Protein AF-A0A4R2TL92-F1 (afdb_monomer_lite)

Radius of gyration: 20.06 Å; chains: 1; bounding box: 44×32×49 Å

Sequence (141 aa):
MLDGNWIAPKVELVREFATNALDAFAWMEEVDLQATYGTNAKYGGNVGTGTVLGAMWPRTHSFMTGAERISQLAKVAIENGVTIYTETRGTELIVSQSARVVGAKAVQADGTQITINATKGVVLATGGYSANVAMVKSFDK

Structure (mmCIF, N/CA/C/O backbone):
data_AF-A0A4R2TL92-F1
#
_entry.id   AF-A0A4R2TL92-F1
#
loop_
_atom_site.group_PDB
_atom_site.id
_atom_site.type_symbol
_atom_site.label_atom_id
_atom_site.label_alt_id
_atom_site.label_comp_id
_atom_site.label_asym_id
_atom_site.label_entity_id
_atom_site.label_seq_id
_atom_site.pdbx_PDB_ins_code
_atom_site.Cartn_x
_atom_site.Cartn_y
_atom_site.Cartn_z
_atom_site.occupancy
_atom_site.B_iso_or_equiv
_atom_site.auth_seq_id
_atom_site.auth_comp_id
_atom_site.auth_asym_id
_atom_site.auth_atom_id
_atom_site.pdbx_PDB_model_num
ATOM 1 N N . MET A 1 1 ? -20.515 -18.291 -20.700 1.00 45.81 1 MET A N 1
ATOM 2 C CA . MET A 1 1 ? -20.660 -17.264 -21.754 1.00 45.81 1 MET A CA 1
ATOM 3 C C . MET A 1 1 ? -20.775 -15.954 -21.009 1.00 45.81 1 MET A C 1
ATOM 5 O O . MET A 1 1 ? -21.641 -15.894 -20.148 1.00 45.81 1 MET A O 1
ATOM 9 N N . LEU A 1 2 ? -19.912 -14.971 -21.283 1.00 56.78 2 LEU A N 1
ATOM 10 C CA . LEU A 1 2 ? -20.059 -13.630 -20.707 1.00 56.78 2 LEU A CA 1
ATOM 11 C C . LEU A 1 2 ? -21.479 -13.143 -21.021 1.00 56.78 2 LEU A C 1
ATOM 13 O O . LEU A 1 2 ? -21.914 -13.245 -22.168 1.00 56.78 2 LEU A O 1
ATOM 17 N N . ASP A 1 3 ? -22.202 -12.645 -20.025 1.00 67.75 3 ASP A N 1
ATOM 18 C CA . ASP A 1 3 ? -23.604 -12.203 -20.115 1.00 67.75 3 ASP A CA 1
ATOM 19 C C . ASP A 1 3 ? -23.814 -10.946 -20.992 1.00 67.75 3 ASP A C 1
ATOM 21 O O . ASP A 1 3 ? -24.860 -10.303 -20.939 1.00 67.75 3 ASP A O 1
ATOM 25 N N . GLY A 1 4 ? -22.822 -10.597 -21.816 1.00 72.62 4 GLY A N 1
ATOM 26 C CA . GLY A 1 4 ? -22.811 -9.418 -22.672 1.00 72.62 4 GLY A CA 1
ATOM 27 C C . GLY A 1 4 ? -22.446 -8.124 -21.944 1.00 72.62 4 GLY A C 1
ATOM 28 O O . GLY A 1 4 ? -22.364 -7.086 -22.599 1.00 72.62 4 GLY A O 1
ATOM 29 N N . ASN A 1 5 ? -22.192 -8.151 -20.629 1.00 77.88 5 ASN A N 1
ATOM 30 C CA . ASN A 1 5 ? -21.810 -6.947 -19.900 1.00 77.88 5 ASN A CA 1
ATOM 31 C C . ASN A 1 5 ? -20.371 -6.534 -20.220 1.00 77.88 5 ASN A C 1
ATOM 33 O O . ASN A 1 5 ? -19.403 -7.249 -19.955 1.00 77.88 5 ASN A O 1
ATOM 37 N N . TRP A 1 6 ? -20.233 -5.334 -20.779 1.00 79.06 6 TRP A N 1
ATOM 38 C CA . TRP A 1 6 ? -18.941 -4.717 -21.041 1.00 79.06 6 TRP A CA 1
ATOM 39 C C . TRP A 1 6 ? -18.325 -4.208 -19.736 1.00 79.06 6 TRP A C 1
ATOM 41 O O . TRP A 1 6 ? -18.853 -3.294 -19.100 1.00 79.06 6 TRP A O 1
ATOM 51 N N . ILE A 1 7 ? -17.187 -4.781 -19.347 1.00 81.12 7 ILE A N 1
ATOM 52 C CA . ILE A 1 7 ? -16.390 -4.301 -18.219 1.00 81.12 7 ILE A CA 1
ATOM 53 C C . ILE A 1 7 ? -15.255 -3.451 -18.787 1.00 81.12 7 ILE A C 1
ATOM 55 O O . ILE A 1 7 ? -14.342 -3.962 -19.431 1.00 81.12 7 ILE A O 1
ATOM 59 N N . ALA A 1 8 ? -15.315 -2.147 -18.532 1.00 88.88 8 ALA A N 1
ATOM 60 C CA . ALA A 1 8 ? -14.253 -1.206 -18.863 1.00 88.88 8 ALA A CA 1
ATOM 61 C C . ALA A 1 8 ? -13.697 -0.568 -17.592 1.00 88.88 8 ALA A C 1
ATOM 63 O O . ALA A 1 8 ? -14.447 -0.343 -16.635 1.00 88.88 8 ALA A O 1
ATOM 64 N N . PRO A 1 9 ? -12.405 -0.217 -17.575 1.00 91.31 9 PRO A N 1
ATOM 65 C CA . PRO A 1 9 ? -11.884 0.601 -16.504 1.00 91.31 9 PRO A CA 1
ATOM 66 C C . PRO A 1 9 ? -12.495 2.007 -16.570 1.00 91.31 9 PRO A C 1
ATOM 68 O O . PRO A 1 9 ? -12.782 2.544 -17.642 1.00 91.31 9 PRO A O 1
ATOM 71 N N . LYS A 1 10 ? -12.661 2.624 -15.402 1.00 95.38 10 LYS A N 1
ATOM 72 C CA . LYS A 1 10 ? -13.066 4.025 -15.291 1.00 95.38 10 LYS A CA 1
ATOM 73 C C . LYS A 1 10 ? -11.938 4.930 -15.796 1.00 95.38 10 LYS A C 1
ATOM 75 O O . LYS A 1 10 ? -10.821 4.863 -15.278 1.00 95.38 10 LYS A O 1
ATOM 80 N N . VAL A 1 11 ? -12.211 5.743 -16.817 1.00 96.00 11 VAL A N 1
ATOM 81 C CA . VAL A 1 11 ? -11.186 6.514 -17.550 1.00 96.00 11 VAL A CA 1
ATOM 82 C C . VAL A 1 11 ? -10.436 7.480 -16.640 1.00 96.00 11 VAL A C 1
ATOM 84 O O . VAL A 1 11 ? -9.227 7.638 -16.783 1.00 96.00 11 VAL A O 1
ATOM 87 N N . GLU A 1 12 ? -11.128 8.100 -15.691 1.00 97.44 12 GLU A N 1
ATOM 88 C CA . GLU A 1 12 ? -10.541 9.011 -14.717 1.00 97.44 12 GLU A CA 1
ATOM 89 C C . GLU A 1 12 ? -9.485 8.321 -13.845 1.00 97.44 12 GLU A C 1
ATOM 91 O O . GLU A 1 12 ? -8.408 8.874 -13.648 1.00 97.44 12 GLU A O 1
ATOM 96 N N . LEU A 1 13 ? -9.729 7.076 -13.423 1.00 97.12 13 LEU A N 1
ATOM 97 C CA . LEU A 1 13 ? -8.777 6.313 -12.611 1.00 97.12 13 LEU A CA 1
ATOM 98 C C . LEU A 1 13 ? -7.575 5.849 -13.437 1.00 97.12 13 LEU A C 1
ATOM 100 O O . LEU A 1 13 ? -6.443 5.887 -12.963 1.00 97.12 13 LEU A O 1
ATOM 104 N N . VAL A 1 14 ? -7.804 5.432 -14.686 1.00 96.06 14 VAL A N 1
ATOM 105 C CA . VAL A 1 14 ? -6.715 5.046 -15.600 1.00 96.06 14 VAL A CA 1
ATOM 106 C C . VAL A 1 14 ? -5.829 6.241 -15.919 1.00 96.06 14 VAL A C 1
ATOM 108 O O . VAL A 1 14 ? -4.610 6.100 -15.974 1.00 96.06 14 VAL A O 1
ATOM 111 N N . ARG A 1 15 ? -6.431 7.417 -16.120 1.00 97.50 15 ARG A N 1
ATOM 112 C CA . ARG A 1 15 ? -5.688 8.651 -16.361 1.00 97.50 15 ARG A CA 1
ATOM 113 C C . ARG A 1 15 ? -4.863 9.033 -15.141 1.00 97.50 15 ARG A C 1
ATOM 115 O O . ARG A 1 15 ? -3.688 9.316 -15.313 1.00 97.50 15 ARG A O 1
ATOM 122 N N . GLU A 1 16 ? -5.437 8.978 -13.943 1.00 97.69 16 GLU A N 1
ATOM 123 C CA . GLU A 1 16 ? -4.702 9.246 -12.704 1.00 97.69 16 GLU A CA 1
ATOM 124 C C . GLU A 1 16 ? -3.501 8.303 -12.554 1.00 97.69 16 GLU A C 1
ATOM 126 O O . GLU A 1 16 ? -2.378 8.750 -12.334 1.00 97.69 16 GLU A O 1
ATOM 131 N N . PHE A 1 17 ? -3.710 7.001 -12.768 1.00 96.25 17 PHE A N 1
ATOM 132 C CA . PHE A 1 17 ? -2.639 6.008 -12.723 1.00 96.25 17 PHE A CA 1
ATOM 133 C C . PHE A 1 17 ? -1.537 6.287 -13.755 1.00 96.25 17 PHE A C 1
ATOM 135 O O . PHE A 1 17 ? -0.355 6.220 -13.429 1.00 96.25 17 PHE A O 1
ATOM 142 N N . ALA A 1 18 ? -1.910 6.598 -14.999 1.00 95.50 18 ALA A N 1
ATOM 143 C CA . ALA A 1 18 ? -0.950 6.835 -16.072 1.00 95.50 18 ALA A CA 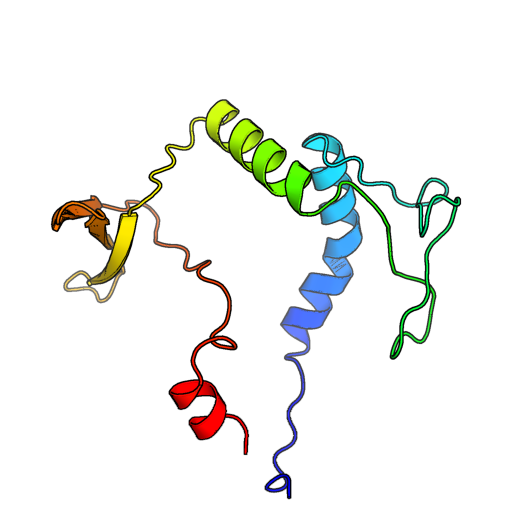1
ATOM 144 C C . ALA A 1 18 ? -0.162 8.138 -15.875 1.00 95.50 18 ALA A C 1
ATOM 146 O O . ALA A 1 18 ? 1.048 8.151 -16.088 1.00 95.50 18 ALA A O 1
ATOM 147 N N . THR A 1 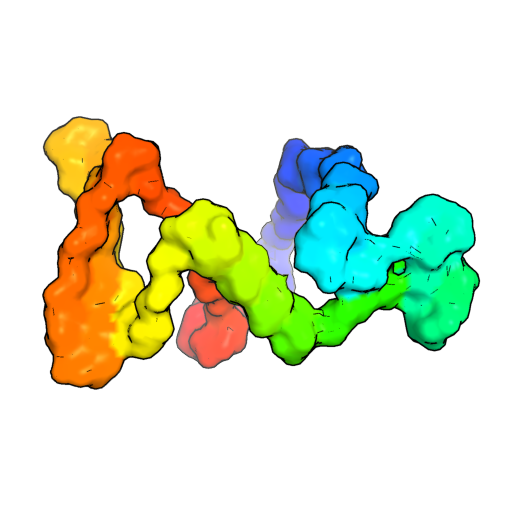19 ? -0.833 9.214 -15.459 1.00 97.44 19 THR A N 1
ATOM 148 C CA . THR A 1 19 ? -0.216 10.530 -15.250 1.00 97.44 19 THR A CA 1
ATOM 149 C C . THR A 1 19 ? 0.769 10.507 -14.084 1.00 97.44 19 THR A C 1
ATOM 151 O O . THR A 1 19 ? 1.872 11.023 -14.222 1.00 97.44 19 THR A O 1
ATOM 154 N N . ASN A 1 20 ? 0.418 9.856 -12.970 1.00 97.62 20 ASN A N 1
ATOM 155 C CA . ASN A 1 20 ? 1.262 9.819 -11.770 1.00 97.62 20 ASN A CA 1
ATOM 156 C C . ASN A 1 20 ? 2.283 8.670 -11.770 1.00 97.62 20 ASN A C 1
ATOM 158 O O . ASN A 1 20 ? 2.990 8.473 -10.783 1.00 97.62 20 ASN A O 1
ATOM 162 N N . ALA A 1 21 ? 2.372 7.880 -12.847 1.00 95.81 21 ALA A N 1
ATOM 163 C CA . ALA A 1 21 ? 3.278 6.737 -12.890 1.00 95.81 21 ALA A CA 1
ATOM 164 C C . ALA A 1 21 ? 4.737 7.159 -12.659 1.00 95.81 21 ALA A C 1
ATOM 166 O O . ALA A 1 21 ? 5.432 6.516 -11.879 1.00 95.81 21 ALA A O 1
ATOM 167 N N . LEU A 1 22 ? 5.196 8.243 -13.297 1.00 95.88 22 LEU A N 1
ATOM 168 C CA . LEU A 1 22 ? 6.569 8.732 -13.130 1.00 95.88 22 LEU A CA 1
ATOM 169 C C . LEU A 1 22 ? 6.829 9.235 -11.705 1.00 95.88 22 LEU A C 1
ATOM 171 O O . LEU A 1 22 ? 7.848 8.876 -11.119 1.00 95.88 22 LEU A O 1
ATOM 175 N N . ASP A 1 23 ? 5.896 9.996 -11.135 1.00 97.75 23 ASP A N 1
ATOM 176 C CA . ASP A 1 23 ? 6.013 10.508 -9.765 1.00 97.75 23 ASP A CA 1
ATOM 177 C C . ASP A 1 23 ? 6.074 9.364 -8.746 1.00 97.75 23 ASP A C 1
ATOM 179 O O . ASP A 1 23 ? 6.850 9.414 -7.793 1.00 97.75 23 ASP A O 1
ATOM 183 N N . ALA A 1 24 ? 5.337 8.274 -8.988 1.00 96.69 24 ALA A N 1
ATOM 184 C CA . ALA A 1 24 ? 5.451 7.066 -8.183 1.00 96.69 24 ALA A CA 1
ATOM 185 C C . ALA A 1 24 ? 6.858 6.450 -8.268 1.00 96.69 24 ALA A C 1
ATOM 187 O O . ALA A 1 24 ? 7.396 6.053 -7.240 1.00 96.69 24 ALA A O 1
ATOM 188 N N . PHE A 1 25 ? 7.487 6.401 -9.449 1.00 96.19 25 PHE A N 1
ATOM 189 C CA . PHE A 1 25 ? 8.873 5.926 -9.579 1.00 96.19 25 PHE A CA 1
ATOM 190 C C . PHE A 1 25 ? 9.874 6.828 -8.847 1.00 96.19 25 PHE A C 1
ATOM 192 O O . PHE A 1 25 ? 10.782 6.299 -8.209 1.00 96.19 25 PHE A O 1
ATOM 199 N N . ALA A 1 26 ? 9.691 8.149 -8.897 1.00 96.88 26 ALA A N 1
ATOM 200 C CA . ALA A 1 26 ? 10.531 9.097 -8.165 1.00 96.88 26 ALA A CA 1
ATOM 201 C C . ALA A 1 26 ? 10.403 8.907 -6.643 1.00 96.88 26 ALA A C 1
ATOM 203 O O . ALA A 1 26 ? 11.406 8.793 -5.944 1.00 96.88 26 ALA A O 1
ATOM 204 N N . TRP A 1 27 ? 9.178 8.763 -6.129 1.00 97.88 27 TRP A N 1
ATOM 205 C CA . TRP A 1 27 ? 8.953 8.457 -4.713 1.00 97.88 27 TRP A CA 1
ATOM 206 C C . TRP A 1 27 ? 9.531 7.092 -4.315 1.00 97.88 27 TRP A C 1
ATOM 208 O O . TRP A 1 27 ? 10.120 6.938 -3.250 1.00 97.88 27 TRP A O 1
ATOM 218 N N . MET A 1 28 ? 9.399 6.082 -5.176 1.00 97.19 28 MET A N 1
ATOM 219 C CA . MET A 1 28 ? 9.979 4.763 -4.924 1.00 97.19 28 MET A CA 1
ATOM 220 C C . MET A 1 28 ? 11.514 4.799 -4.872 1.00 97.19 28 MET A C 1
ATOM 222 O O . MET A 1 28 ? 12.104 3.994 -4.155 1.00 97.19 28 MET A O 1
ATOM 226 N N . GLU A 1 29 ? 12.165 5.689 -5.621 1.00 96.25 29 GLU A N 1
ATOM 227 C CA . GLU A 1 29 ? 13.603 5.941 -5.483 1.00 96.25 29 GLU A CA 1
ATOM 228 C C . GLU A 1 29 ? 13.914 6.623 -4.143 1.00 96.25 29 GLU A C 1
ATOM 230 O O . GLU A 1 29 ? 14.805 6.165 -3.432 1.00 96.25 29 GLU A O 1
ATOM 235 N N . GLU A 1 30 ? 13.136 7.639 -3.753 1.00 97.31 30 GLU A N 1
ATOM 236 C CA . GLU A 1 30 ? 13.278 8.346 -2.468 1.00 97.31 30 GLU A CA 1
ATOM 237 C C . GLU A 1 30 ? 13.206 7.396 -1.261 1.00 97.31 30 GLU A C 1
ATOM 239 O O . GLU A 1 30 ? 13.988 7.524 -0.319 1.00 97.31 30 GLU A O 1
ATOM 244 N N . VAL A 1 31 ? 12.311 6.402 -1.301 1.00 97.50 31 VAL A N 1
ATOM 245 C CA . VAL A 1 31 ? 12.164 5.387 -0.241 1.00 97.50 31 VAL A CA 1
ATOM 246 C C . VAL A 1 31 ? 13.064 4.152 -0.423 1.00 97.50 31 VAL A C 1
ATOM 248 O O . VAL A 1 31 ? 12.860 3.127 0.235 1.00 97.50 31 VAL A O 1
ATOM 251 N N . ASP A 1 32 ? 14.066 4.241 -1.302 1.00 96.75 32 ASP A N 1
ATOM 252 C CA . ASP A 1 32 ? 15.092 3.222 -1.564 1.00 96.75 32 ASP A CA 1
ATOM 253 C C . ASP A 1 32 ? 14.532 1.855 -2.008 1.00 96.75 32 ASP A C 1
ATOM 255 O O . ASP A 1 32 ? 14.986 0.784 -1.607 1.00 96.75 32 ASP A O 1
ATOM 259 N N . LEU A 1 33 ? 13.524 1.863 -2.887 1.00 97.06 33 LEU A N 1
ATOM 260 C CA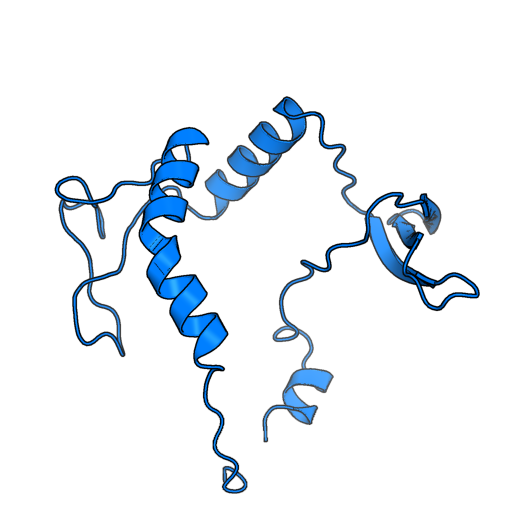 . LEU A 1 33 ? 13.012 0.647 -3.541 1.00 97.06 33 LEU A CA 1
ATOM 261 C C . LEU A 1 33 ? 13.774 0.281 -4.819 1.00 97.06 33 LEU A C 1
ATOM 263 O O . LEU A 1 33 ? 13.315 -0.567 -5.594 1.00 97.06 33 LEU A O 1
ATOM 267 N N . GLN A 1 34 ? 14.925 0.917 -5.057 1.00 94.75 34 GLN A N 1
ATOM 268 C CA . GLN A 1 34 ? 15.764 0.708 -6.244 1.00 94.75 34 GLN A CA 1
ATOM 269 C C . GLN A 1 34 ? 14.981 0.882 -7.556 1.00 94.75 34 GLN A C 1
ATOM 271 O O . GLN A 1 34 ? 15.236 0.213 -8.564 1.00 94.75 34 GLN A O 1
ATOM 276 N N . ALA A 1 35 ? 13.976 1.755 -7.522 1.00 95.06 35 ALA A N 1
ATOM 277 C CA . ALA A 1 35 ? 13.229 2.162 -8.691 1.00 95.06 35 ALA A CA 1
ATOM 278 C C . ALA A 1 35 ? 14.146 2.953 -9.624 1.00 95.06 35 ALA A C 1
ATOM 280 O O . ALA A 1 35 ? 14.932 3.786 -9.191 1.00 95.06 35 ALA A O 1
ATOM 281 N N . THR A 1 36 ? 14.056 2.669 -10.918 1.00 94.75 36 THR A N 1
ATOM 282 C CA . THR A 1 36 ? 14.799 3.391 -11.951 1.00 94.75 36 THR A CA 1
ATOM 283 C C . THR A 1 36 ? 13.840 3.776 -13.061 1.00 94.75 36 THR A C 1
ATOM 285 O O . THR A 1 36 ? 12.900 3.037 -13.354 1.00 94.75 36 THR A O 1
ATOM 288 N N . TYR A 1 37 ? 14.069 4.931 -13.676 1.00 94.94 37 TYR A N 1
ATOM 289 C CA . TYR A 1 37 ? 13.202 5.505 -14.700 1.00 94.94 37 TYR A CA 1
ATOM 290 C C . TYR A 1 37 ? 14.025 6.290 -15.733 1.00 94.94 37 TYR A C 1
ATOM 292 O O . TYR A 1 37 ? 15.247 6.428 -15.616 1.00 94.94 37 TYR A O 1
ATOM 300 N N . GLY A 1 38 ? 13.368 6.771 -16.792 1.00 92.44 38 GLY A N 1
ATOM 301 C CA . GLY A 1 38 ? 14.034 7.482 -17.886 1.00 92.44 38 GLY A CA 1
ATOM 302 C C . GLY A 1 38 ? 15.085 6.611 -18.583 1.00 92.44 38 GLY A C 1
ATOM 303 O O . GLY A 1 38 ? 14.849 5.435 -18.852 1.00 92.44 38 GLY A O 1
ATOM 304 N N . THR A 1 39 ? 16.265 7.171 -18.854 1.00 93.38 39 THR A N 1
ATOM 305 C CA . THR A 1 39 ? 17.375 6.450 -19.508 1.00 93.38 39 THR A CA 1
ATOM 306 C C . THR A 1 39 ? 18.004 5.368 -18.631 1.00 93.38 39 THR A C 1
ATOM 308 O O . THR A 1 39 ? 18.718 4.516 -19.149 1.00 93.38 39 THR A O 1
ATOM 311 N N . ASN A 1 40 ? 17.747 5.395 -17.319 1.00 93.69 40 ASN A N 1
ATOM 312 C CA . ASN A 1 40 ? 18.302 4.449 -16.351 1.00 93.69 40 ASN A CA 1
ATOM 313 C C . ASN A 1 40 ? 17.335 3.316 -16.004 1.00 93.69 40 ASN A C 1
ATOM 315 O O . ASN A 1 40 ? 17.713 2.440 -15.226 1.00 93.69 40 ASN A O 1
ATOM 319 N N . ALA A 1 41 ? 16.111 3.341 -16.550 1.00 95.69 41 ALA A N 1
ATOM 320 C CA . ALA A 1 41 ? 15.119 2.291 -16.362 1.00 95.69 41 ALA A CA 1
ATOM 321 C C . ALA A 1 41 ? 15.743 0.914 -16.606 1.00 95.69 41 ALA A C 1
ATOM 323 O O . ALA A 1 41 ? 16.593 0.763 -17.485 1.00 95.69 41 ALA A O 1
ATOM 324 N N . LYS A 1 42 ? 15.321 -0.087 -15.835 1.00 95.00 42 LYS A N 1
ATOM 325 C CA . LYS A 1 42 ? 15.788 -1.464 -16.001 1.00 95.00 42 LYS A CA 1
ATOM 326 C C . LYS A 1 42 ? 14.631 -2.411 -16.251 1.00 95.00 42 LYS A C 1
ATOM 328 O O . LYS A 1 42 ? 13.567 -2.253 -15.663 1.00 95.00 42 LYS A O 1
ATOM 333 N N . TYR A 1 43 ? 14.865 -3.450 -17.044 1.00 94.94 43 TYR A N 1
ATOM 334 C CA . TYR A 1 43 ? 13.970 -4.595 -17.183 1.00 94.94 43 TYR A CA 1
ATOM 335 C C . TYR A 1 43 ? 14.782 -5.877 -17.372 1.00 94.94 43 TYR A C 1
ATOM 337 O O . TYR A 1 43 ? 15.651 -5.953 -18.241 1.00 94.94 43 TYR A O 1
ATOM 345 N N . GLY A 1 44 ? 14.534 -6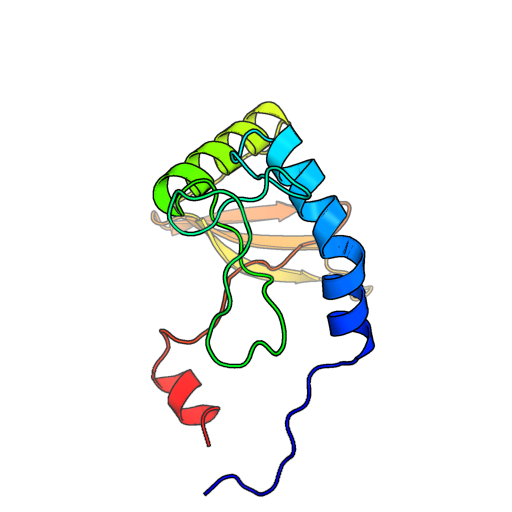.886 -16.531 1.00 89.62 44 GLY A N 1
ATOM 346 C CA . GLY A 1 44 ? 15.247 -8.167 -16.606 1.00 89.62 44 GLY A CA 1
ATOM 347 C C . GLY A 1 44 ? 16.770 -8.037 -16.466 1.00 89.62 44 GLY A C 1
ATOM 348 O O . GLY A 1 44 ? 17.506 -8.763 -17.124 1.00 89.62 44 GLY A O 1
ATOM 349 N N . GLY A 1 45 ? 17.245 -7.075 -15.665 1.00 86.38 45 GLY A N 1
ATOM 350 C CA . GLY A 1 45 ? 18.673 -6.815 -15.436 1.00 86.38 45 GLY A CA 1
ATOM 351 C C . GLY A 1 45 ? 19.364 -5.925 -16.478 1.00 86.38 45 GLY A C 1
ATOM 352 O O . GLY A 1 45 ? 20.502 -5.525 -16.254 1.00 86.38 45 GLY A O 1
ATOM 353 N N . ASN A 1 46 ? 18.686 -5.560 -17.569 1.00 91.44 46 ASN A N 1
ATOM 354 C CA . ASN A 1 46 ? 19.237 -4.716 -18.634 1.00 91.44 46 ASN A CA 1
ATOM 355 C C . ASN A 1 46 ? 18.668 -3.296 -18.579 1.00 91.44 46 ASN A C 1
ATOM 357 O O . ASN A 1 46 ? 17.556 -3.102 -18.090 1.00 91.44 46 ASN A O 1
ATOM 361 N N . VAL A 1 47 ? 19.414 -2.319 -19.106 1.00 94.25 47 VAL A N 1
ATOM 362 C CA . VAL A 1 47 ? 18.924 -0.943 -19.288 1.00 94.25 47 VAL A CA 1
ATOM 363 C C . VAL A 1 47 ? 17.814 -0.926 -2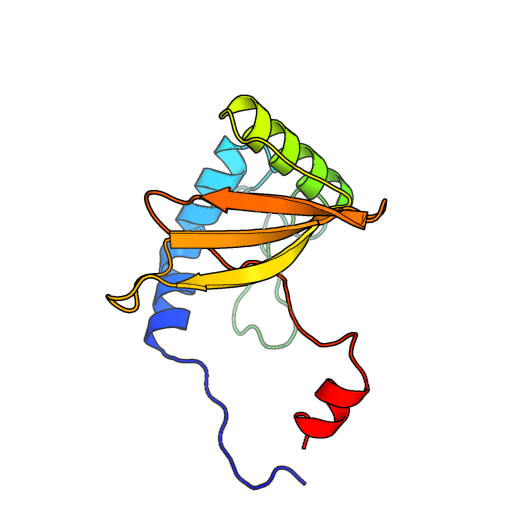0.344 1.00 94.25 47 VAL A C 1
ATOM 365 O O . VAL A 1 47 ? 17.945 -1.537 -21.403 1.00 94.25 47 VAL A O 1
ATOM 368 N N . GLY A 1 48 ? 16.731 -0.215 -20.048 1.00 94.31 48 GLY A N 1
ATOM 369 C CA . GLY A 1 48 ? 15.519 -0.113 -20.850 1.00 94.31 48 GLY A CA 1
ATOM 370 C C . GLY A 1 48 ? 14.271 -0.597 -20.109 1.00 94.31 48 GLY A C 1
ATOM 371 O O . GLY A 1 48 ? 14.311 -1.009 -18.950 1.00 94.31 48 GLY A O 1
ATOM 372 N N . THR A 1 49 ? 13.138 -0.551 -20.805 1.00 95.56 49 THR A N 1
ATOM 373 C CA . THR A 1 49 ? 11.847 -1.059 -20.327 1.00 95.56 49 THR A CA 1
ATOM 374 C C . THR A 1 49 ? 11.426 -2.301 -21.109 1.00 95.56 49 THR A C 1
ATOM 376 O O . THR A 1 49 ? 11.807 -2.510 -22.260 1.00 95.56 49 THR A O 1
ATOM 379 N N . GLY A 1 50 ? 10.623 -3.148 -20.472 1.00 93.94 50 GLY A N 1
ATOM 380 C CA . GLY A 1 50 ? 10.056 -4.349 -21.074 1.00 93.94 50 GLY A CA 1
ATOM 381 C C . GLY A 1 50 ? 8.684 -4.121 -21.698 1.00 93.94 50 GLY A C 1
ATOM 382 O O . GLY A 1 50 ? 7.950 -3.202 -21.319 1.00 93.94 50 GLY A O 1
ATOM 383 N N . THR A 1 51 ? 8.307 -5.019 -22.608 1.00 94.25 51 THR A N 1
ATOM 384 C CA . THR A 1 51 ? 6.931 -5.164 -23.106 1.00 94.25 51 THR A CA 1
ATOM 385 C C . THR A 1 51 ? 6.374 -6.493 -22.609 1.00 94.25 51 THR A C 1
ATOM 387 O O . THR A 1 51 ? 6.997 -7.533 -22.797 1.00 94.25 51 THR A O 1
ATOM 390 N N . VAL A 1 52 ? 5.202 -6.462 -21.977 1.00 90.44 52 VAL A N 1
ATOM 391 C CA . VAL A 1 52 ? 4.462 -7.656 -21.533 1.00 90.44 52 VAL A CA 1
ATOM 392 C C . VAL A 1 52 ? 3.180 -7.819 -22.354 1.00 90.44 52 VAL A C 1
ATOM 394 O O . VAL A 1 52 ? 2.748 -6.874 -23.017 1.00 90.44 52 VAL A O 1
ATOM 397 N N . LEU A 1 53 ? 2.564 -9.006 -22.321 1.00 92.44 53 LEU A N 1
ATOM 398 C CA . LEU A 1 53 ? 1.334 -9.293 -23.070 1.00 92.44 53 LEU A CA 1
ATOM 399 C C . LEU A 1 53 ? 0.256 -8.224 -22.805 1.00 92.44 53 LEU A C 1
ATOM 401 O O . LEU A 1 53 ? -0.022 -7.874 -21.660 1.00 92.44 53 LEU A O 1
ATOM 405 N N . GLY A 1 54 ? -0.325 -7.686 -23.882 1.00 91.00 54 GLY A N 1
ATOM 406 C CA . GLY A 1 54 ? -1.315 -6.602 -23.833 1.00 91.00 54 GLY A CA 1
ATOM 407 C C . GLY A 1 54 ? -0.737 -5.178 -23.818 1.00 91.00 54 GLY A C 1
ATOM 408 O O . GLY A 1 54 ? -1.501 -4.214 -23.803 1.00 91.00 54 GLY A O 1
ATOM 409 N N . ALA A 1 55 ? 0.589 -4.998 -23.832 1.00 93.62 55 ALA A N 1
ATOM 410 C CA . ALA A 1 55 ? 1.209 -3.681 -23.968 1.00 93.62 55 ALA A CA 1
ATOM 411 C C . ALA A 1 55 ? 1.514 -3.327 -25.431 1.00 93.62 55 ALA A C 1
ATOM 413 O O . ALA A 1 55 ? 2.203 -4.067 -26.121 1.00 93.62 55 ALA A O 1
ATOM 414 N N . MET A 1 56 ? 1.036 -2.159 -25.883 1.00 94.19 56 MET A N 1
ATOM 415 C CA . MET A 1 56 ? 1.375 -1.609 -27.206 1.00 94.19 56 MET A CA 1
ATOM 416 C C . MET A 1 56 ? 2.811 -1.072 -27.288 1.00 94.19 56 MET A C 1
ATOM 418 O O . MET A 1 56 ? 3.381 -1.034 -28.372 1.00 94.19 56 MET A O 1
ATOM 422 N N . TRP A 1 57 ? 3.379 -0.644 -26.156 1.00 92.88 57 TRP A N 1
ATOM 423 C CA . TRP A 1 57 ? 4.702 -0.021 -26.063 1.00 92.88 57 TRP A CA 1
ATOM 424 C C . TRP A 1 57 ? 5.454 -0.511 -24.813 1.00 92.88 57 TRP A C 1
ATOM 426 O O . TRP A 1 57 ? 4.791 -0.831 -23.816 1.00 92.88 57 TRP A O 1
ATOM 436 N N . PRO A 1 58 ? 6.803 -0.533 -24.827 1.00 93.38 58 PRO A N 1
ATOM 437 C CA . PRO A 1 58 ? 7.611 -0.888 -23.662 1.00 93.38 58 PRO A CA 1
ATOM 438 C C . PRO A 1 58 ? 7.362 0.058 -22.480 1.00 93.38 58 PRO A C 1
ATOM 440 O O . PRO A 1 58 ? 7.586 1.263 -22.572 1.00 93.38 58 PRO A O 1
ATOM 443 N N . ARG A 1 59 ? 6.888 -0.486 -21.354 1.00 94.12 59 ARG A N 1
ATOM 444 C CA . ARG A 1 59 ? 6.534 0.290 -20.144 1.00 94.12 59 ARG A CA 1
ATOM 445 C C . ARG A 1 59 ? 6.730 -0.458 -18.825 1.00 94.12 59 ARG A C 1
ATOM 447 O O . ARG A 1 59 ? 6.356 0.042 -17.767 1.00 94.12 59 ARG A O 1
ATOM 454 N N . THR A 1 60 ? 7.279 -1.667 -18.869 1.00 94.88 60 THR A N 1
ATOM 455 C CA . THR A 1 60 ? 7.505 -2.483 -17.673 1.00 94.88 60 THR A CA 1
ATOM 456 C C . THR A 1 60 ? 8.901 -2.230 -17.118 1.00 94.88 60 THR A C 1
ATOM 458 O O . THR A 1 60 ? 9.877 -2.308 -17.859 1.00 94.88 60 THR A O 1
ATOM 461 N N . HIS A 1 61 ? 8.987 -1.980 -15.813 1.00 94.81 61 HIS A N 1
ATOM 462 C CA . HIS A 1 61 ? 10.242 -1.773 -15.094 1.00 94.81 61 HIS A CA 1
ATOM 463 C C . HIS A 1 61 ? 10.496 -2.936 -14.127 1.00 94.81 61 HIS A C 1
ATOM 465 O O . HIS A 1 61 ? 9.564 -3.521 -13.572 1.00 94.81 61 HIS A O 1
ATOM 471 N N . SER A 1 62 ? 11.765 -3.247 -13.906 1.00 93.94 62 SER A N 1
ATOM 472 C CA . SER A 1 62 ? 12.275 -4.096 -12.838 1.00 93.94 62 SER A CA 1
ATOM 473 C C . SER A 1 62 ? 12.913 -3.212 -11.768 1.00 93.94 62 SER A C 1
ATOM 475 O O . SER A 1 62 ? 13.654 -2.283 -12.075 1.00 93.94 62 SER A O 1
ATOM 477 N N . PHE A 1 63 ? 12.616 -3.521 -10.514 1.00 93.88 63 PHE A N 1
ATOM 478 C CA . PHE A 1 63 ? 13.116 -2.863 -9.307 1.00 93.88 63 PHE A CA 1
ATOM 479 C C . PHE A 1 63 ? 13.057 -3.888 -8.164 1.00 93.88 63 PHE A C 1
ATOM 481 O O . PHE A 1 63 ? 12.749 -5.057 -8.427 1.00 93.88 63 PHE A O 1
ATOM 488 N N . MET A 1 64 ? 13.339 -3.473 -6.925 1.00 94.81 64 MET A N 1
ATOM 489 C CA . MET A 1 64 ? 13.398 -4.348 -5.747 1.00 94.81 64 MET A CA 1
ATOM 490 C C . MET A 1 64 ? 12.282 -5.407 -5.719 1.00 94.81 64 MET A C 1
ATOM 492 O O . MET A 1 64 ? 11.100 -5.125 -5.985 1.00 94.81 64 MET A O 1
ATOM 496 N N . THR A 1 65 ? 12.667 -6.646 -5.399 1.00 92.56 65 THR A N 1
ATOM 497 C CA . THR A 1 65 ? 11.763 -7.800 -5.419 1.00 92.56 65 THR A CA 1
ATOM 498 C C . THR A 1 65 ? 10.633 -7.642 -4.406 1.00 92.56 65 THR A C 1
ATOM 500 O O . THR A 1 65 ? 10.741 -6.891 -3.440 1.00 92.56 65 THR A O 1
ATOM 503 N N . GLY A 1 66 ? 9.523 -8.359 -4.605 1.00 86.38 66 GLY A N 1
ATOM 504 C CA . GLY A 1 66 ? 8.383 -8.280 -3.687 1.00 86.38 66 GLY A CA 1
ATOM 505 C C . GLY A 1 66 ? 8.740 -8.627 -2.236 1.00 86.38 66 GLY A C 1
ATOM 506 O O . GLY A 1 66 ? 8.251 -7.962 -1.328 1.00 86.38 66 GLY A O 1
ATOM 507 N N . ALA A 1 67 ? 9.613 -9.616 -2.021 1.00 89.81 67 ALA A N 1
ATOM 508 C CA . ALA A 1 67 ? 10.013 -10.051 -0.683 1.00 89.81 67 ALA A CA 1
ATOM 509 C C . ALA A 1 67 ? 10.775 -8.954 0.079 1.00 89.81 67 ALA A C 1
ATOM 511 O O . ALA A 1 67 ? 10.442 -8.650 1.220 1.00 89.81 67 ALA A O 1
ATOM 512 N N . GLU A 1 68 ? 11.746 -8.315 -0.573 1.00 94.69 68 GLU A N 1
ATOM 513 C CA . GLU A 1 68 ? 12.558 -7.248 0.028 1.00 94.69 68 GLU A CA 1
ATOM 514 C C . GLU A 1 68 ? 11.763 -5.942 0.166 1.00 94.69 68 GLU A C 1
ATOM 516 O O . GLU A 1 68 ? 11.868 -5.236 1.170 1.00 94.69 68 GLU A O 1
ATOM 521 N N . ARG A 1 69 ? 10.897 -5.656 -0.813 1.00 95.50 69 ARG A N 1
ATOM 522 C CA . ARG A 1 69 ? 10.094 -4.431 -0.878 1.00 95.50 69 ARG A CA 1
ATOM 523 C C . ARG A 1 69 ? 9.187 -4.252 0.328 1.00 95.50 69 ARG A C 1
ATOM 525 O O . ARG A 1 69 ? 9.059 -3.136 0.821 1.00 95.50 69 ARG A O 1
ATOM 532 N N . ILE A 1 70 ? 8.539 -5.318 0.798 1.00 95.38 70 ILE A N 1
ATOM 533 C CA . ILE A 1 70 ? 7.636 -5.211 1.952 1.00 95.38 70 ILE A CA 1
ATOM 534 C C . ILE A 1 70 ? 8.418 -4.862 3.219 1.00 95.38 70 ILE A C 1
ATOM 536 O O . ILE A 1 70 ? 7.999 -3.975 3.960 1.00 95.38 70 ILE A O 1
ATOM 540 N N . SER A 1 71 ? 9.574 -5.493 3.439 1.00 95.31 71 SER A N 1
ATOM 541 C CA . SER A 1 71 ? 10.437 -5.175 4.579 1.00 95.31 71 SER A CA 1
ATOM 542 C C . SER A 1 71 ? 10.953 -3.735 4.526 1.00 95.31 71 SER A C 1
ATOM 544 O O . SER A 1 71 ? 10.913 -3.046 5.544 1.00 95.31 71 SER A O 1
ATOM 546 N N . GLN A 1 72 ? 11.365 -3.254 3.348 1.00 97.81 72 GLN A N 1
ATOM 547 C CA . GLN A 1 72 ? 11.820 -1.873 3.175 1.00 97.81 72 GLN A CA 1
ATOM 548 C C . GLN A 1 72 ? 10.692 -0.859 3.417 1.00 97.81 72 GLN A C 1
ATOM 550 O O . GLN A 1 72 ? 10.873 0.098 4.165 1.00 97.81 72 GLN A O 1
ATOM 555 N N . LEU A 1 73 ? 9.495 -1.089 2.871 1.00 97.56 73 LEU A N 1
ATOM 556 C CA . LEU A 1 73 ? 8.344 -0.212 3.110 1.00 97.56 73 LEU A CA 1
ATOM 557 C C . LEU A 1 73 ? 7.906 -0.201 4.581 1.00 97.56 73 LEU A C 1
ATOM 559 O O . LEU A 1 73 ? 7.558 0.855 5.105 1.00 97.56 73 LEU A O 1
ATOM 563 N N . ALA A 1 74 ? 7.940 -1.350 5.262 1.00 97.12 74 ALA A N 1
ATOM 564 C CA . ALA A 1 74 ? 7.637 -1.425 6.690 1.00 97.12 74 ALA A CA 1
ATOM 565 C C . ALA A 1 74 ? 8.650 -0.625 7.523 1.00 97.12 74 ALA A C 1
ATOM 567 O O . ALA A 1 74 ? 8.253 0.112 8.424 1.00 97.12 74 ALA A O 1
ATOM 568 N N . LYS A 1 75 ? 9.943 -0.719 7.184 1.00 97.69 75 LYS A N 1
ATOM 569 C CA . LYS A 1 75 ? 11.001 0.090 7.798 1.00 97.69 75 LYS A CA 1
ATOM 570 C C . LYS A 1 75 ? 10.733 1.586 7.609 1.00 97.69 75 LYS A C 1
ATOM 572 O O . LYS A 1 75 ? 10.650 2.301 8.603 1.00 97.69 75 LYS A O 1
ATOM 577 N N . VAL A 1 76 ? 10.519 2.036 6.370 1.00 98.31 76 VAL A N 1
ATOM 578 C CA . VAL A 1 76 ? 10.236 3.449 6.053 1.00 98.31 76 VAL A CA 1
ATOM 579 C C . VAL A 1 76 ? 9.002 3.950 6.808 1.00 98.31 76 VAL A C 1
ATOM 581 O O . VAL A 1 76 ? 9.006 5.059 7.339 1.00 98.31 76 VAL A O 1
ATOM 584 N N . ALA A 1 77 ? 7.950 3.135 6.916 1.00 98.19 77 ALA A N 1
ATOM 585 C CA . ALA A 1 77 ? 6.757 3.488 7.680 1.00 98.19 77 ALA A CA 1
ATOM 586 C C . ALA A 1 77 ? 7.072 3.702 9.173 1.00 98.19 77 ALA A C 1
ATOM 588 O O . ALA A 1 77 ? 6.662 4.712 9.746 1.00 98.19 77 ALA A O 1
ATOM 589 N N . ILE A 1 78 ? 7.827 2.792 9.796 1.00 98.31 78 ILE A N 1
ATOM 590 C CA . ILE A 1 78 ? 8.233 2.898 11.207 1.00 98.31 78 ILE A CA 1
ATOM 591 C C . ILE A 1 78 ? 9.120 4.130 11.437 1.00 98.31 78 ILE A C 1
ATOM 593 O O . ILE A 1 78 ? 8.905 4.859 12.403 1.00 98.31 78 ILE A O 1
ATOM 597 N N . GLU A 1 79 ? 10.069 4.404 10.538 1.00 98.00 79 GLU A N 1
ATOM 598 C CA . GLU A 1 79 ? 10.927 5.600 10.589 1.00 98.00 79 GLU A CA 1
ATOM 599 C C . GLU A 1 79 ? 10.112 6.902 10.493 1.00 98.00 79 GLU A C 1
ATOM 601 O O . GLU A 1 79 ? 10.472 7.906 11.101 1.00 98.00 79 GLU A O 1
ATOM 606 N N . ASN A 1 80 ? 8.960 6.863 9.814 1.00 97.94 80 ASN A N 1
ATOM 607 C CA . ASN A 1 80 ? 7.987 7.957 9.748 1.00 97.94 80 ASN A CA 1
ATOM 608 C C . ASN A 1 80 ? 6.953 7.941 10.896 1.00 97.94 80 ASN A C 1
ATOM 610 O O . ASN A 1 80 ? 5.950 8.656 10.846 1.00 97.94 80 ASN A O 1
ATOM 614 N N . GLY A 1 81 ? 7.170 7.136 11.939 1.00 98.06 81 GLY A N 1
ATOM 615 C CA . GLY A 1 81 ? 6.330 7.102 13.138 1.00 98.06 81 GLY A CA 1
ATOM 616 C C . GLY A 1 81 ? 5.034 6.300 12.999 1.00 98.06 81 GLY A C 1
ATOM 617 O O . GLY A 1 81 ? 4.142 6.423 13.841 1.00 98.06 81 GLY A O 1
ATOM 618 N N . VAL A 1 82 ? 4.893 5.472 11.959 1.00 98.25 82 VAL A N 1
ATOM 619 C CA . VAL A 1 82 ? 3.737 4.578 11.810 1.00 98.25 82 VAL A CA 1
ATOM 620 C C . VAL A 1 82 ? 3.850 3.417 12.796 1.00 98.25 82 VAL A C 1
ATOM 622 O O . VAL A 1 82 ? 4.853 2.710 12.844 1.00 98.25 82 VAL A O 1
ATOM 625 N N . THR A 1 83 ? 2.783 3.175 13.558 1.00 97.31 83 THR A N 1
ATOM 626 C CA . THR A 1 83 ? 2.656 1.961 14.374 1.00 97.31 83 THR A CA 1
ATOM 627 C C . THR A 1 83 ? 2.053 0.836 13.540 1.00 97.31 83 THR A C 1
ATOM 629 O O . THR A 1 83 ? 0.981 1.000 12.956 1.00 97.31 83 THR A O 1
ATOM 632 N N . ILE A 1 84 ? 2.726 -0.314 13.502 1.00 97.31 84 ILE A N 1
ATOM 633 C CA . ILE A 1 84 ? 2.278 -1.502 12.770 1.00 97.31 84 ILE A CA 1
ATOM 634 C C . ILE A 1 84 ? 1.854 -2.573 13.774 1.00 97.31 84 ILE A C 1
ATOM 636 O O . ILE A 1 84 ? 2.641 -2.978 14.625 1.00 97.31 84 ILE A O 1
ATOM 640 N N . TYR A 1 85 ? 0.620 -3.058 13.633 1.00 96.06 85 TYR A N 1
ATOM 641 C CA . TYR A 1 85 ? 0.102 -4.202 14.378 1.00 96.06 85 TYR A CA 1
ATOM 642 C C . TYR A 1 85 ? -0.049 -5.392 13.430 1.00 96.06 85 TYR A C 1
ATOM 644 O O . TYR A 1 85 ? -0.916 -5.393 12.556 1.00 96.06 85 TYR A O 1
ATOM 652 N N . THR A 1 86 ? 0.805 -6.400 13.592 1.00 96.81 86 THR A N 1
ATOM 653 C CA . THR A 1 86 ? 0.642 -7.706 12.941 1.00 96.81 86 THR A CA 1
ATOM 654 C C . THR A 1 86 ? -0.323 -8.577 13.743 1.00 96.81 86 THR A C 1
ATOM 656 O O . THR A 1 86 ? -0.777 -8.179 14.818 1.00 96.81 86 THR A O 1
ATOM 659 N N . GLU A 1 87 ? -0.711 -9.734 13.194 1.00 97.69 87 GLU A N 1
ATOM 660 C CA . GLU A 1 87 ? -1.650 -10.666 13.844 1.00 97.69 87 GLU A CA 1
ATOM 661 C C . GLU A 1 87 ? -2.960 -10.000 14.308 1.00 97.69 87 GLU A C 1
ATOM 663 O O . GLU A 1 87 ? -3.593 -10.441 15.260 1.00 97.69 87 GLU A O 1
ATOM 668 N N . THR A 1 88 ? -3.363 -8.908 13.647 1.00 98.00 88 THR A N 1
ATOM 669 C CA . THR A 1 88 ? -4.480 -8.048 14.051 1.00 98.00 88 THR A CA 1
ATOM 670 C C . THR A 1 88 ? -5.427 -7.869 12.873 1.00 98.00 88 THR A C 1
ATOM 672 O O . THR A 1 88 ? -5.140 -7.152 11.916 1.00 98.00 88 THR A O 1
ATOM 675 N N . ARG A 1 89 ? -6.582 -8.534 12.927 1.00 98.31 89 ARG A N 1
ATOM 676 C CA . ARG A 1 89 ? -7.583 -8.504 11.856 1.00 98.31 89 ARG A CA 1
ATOM 677 C C . ARG A 1 89 ? -8.615 -7.415 12.123 1.00 98.31 89 ARG A C 1
ATOM 679 O O . ARG A 1 89 ? -9.367 -7.526 13.086 1.00 98.31 89 ARG A O 1
ATOM 686 N N . GLY A 1 90 ? -8.711 -6.419 11.242 1.00 97.81 90 GLY A N 1
ATOM 687 C CA . GLY A 1 90 ? -9.835 -5.476 11.226 1.00 97.81 90 GLY A CA 1
ATOM 688 C C . GLY A 1 90 ? -11.155 -6.194 10.925 1.00 97.81 90 GLY A C 1
ATOM 689 O O . GLY A 1 90 ? -11.219 -6.998 9.996 1.00 97.81 90 GLY A O 1
ATOM 690 N N . THR A 1 91 ? -12.193 -5.939 11.718 1.00 98.06 91 THR A N 1
ATOM 691 C CA . THR A 1 91 ? -13.479 -6.655 11.637 1.00 98.06 91 THR A CA 1
ATOM 692 C C . THR A 1 91 ? -14.650 -5.751 11.284 1.00 98.06 91 THR A C 1
ATOM 694 O O . THR A 1 91 ? -15.521 -6.162 10.523 1.00 98.06 91 THR A O 1
ATOM 697 N N . GLU A 1 92 ? -14.680 -4.527 11.808 1.00 98.25 92 GLU A N 1
ATOM 698 C CA . GLU A 1 92 ? -15.818 -3.617 11.654 1.00 98.25 92 GLU A CA 1
ATOM 699 C C . GLU A 1 92 ? -15.350 -2.167 11.529 1.00 98.25 92 GLU A C 1
ATOM 701 O O . GLU A 1 92 ? -14.397 -1.754 12.190 1.00 98.25 92 GLU A O 1
ATOM 706 N N . LEU A 1 93 ? -16.060 -1.368 10.730 1.00 98.50 93 LEU A N 1
ATOM 707 C CA . LEU A 1 93 ? -15.931 0.089 10.755 1.00 98.50 93 LEU A CA 1
ATOM 708 C C . LEU A 1 93 ? -16.809 0.669 11.865 1.00 98.50 93 LEU A C 1
ATOM 710 O O . LEU A 1 93 ? -17.942 0.235 12.066 1.00 98.50 93 LEU A O 1
ATOM 714 N N . ILE A 1 94 ? -16.307 1.693 12.550 1.00 98.25 94 ILE A N 1
ATOM 715 C CA . ILE A 1 94 ? -17.070 2.448 13.546 1.00 98.25 94 ILE A CA 1
ATOM 716 C C . ILE A 1 94 ? -17.626 3.692 12.862 1.00 98.25 94 ILE A C 1
ATOM 718 O O . ILE A 1 94 ? -16.867 4.520 12.353 1.00 98.25 94 ILE A O 1
ATOM 722 N N . VAL A 1 95 ? -18.951 3.823 12.855 1.00 98.00 95 VAL A N 1
ATOM 723 C CA . VAL A 1 95 ? -19.670 4.910 12.181 1.00 98.00 95 VAL A CA 1
ATOM 724 C C . VAL A 1 95 ? -20.410 5.751 13.218 1.00 98.00 95 VAL A C 1
ATOM 726 O O . VAL A 1 95 ? -21.100 5.217 14.084 1.00 98.00 95 VAL A O 1
ATOM 729 N N . SER A 1 96 ? -20.244 7.072 13.153 1.00 96.38 96 SER A N 1
ATOM 730 C CA . SER A 1 96 ? -20.938 8.018 14.028 1.00 96.38 96 SER A CA 1
ATOM 731 C C . SER A 1 96 ? -22.415 8.176 13.646 1.00 96.38 96 SER A C 1
ATOM 733 O O . SER A 1 96 ? -22.850 7.799 12.559 1.00 96.38 96 SER A O 1
ATOM 735 N N . GLN A 1 97 ? -23.180 8.855 14.504 1.00 96.50 97 GLN A N 1
ATOM 736 C CA . GLN A 1 97 ? -24.566 9.252 14.210 1.00 96.50 97 GLN A CA 1
ATOM 737 C C . GLN A 1 97 ? -24.694 10.147 12.963 1.00 96.50 97 GLN A C 1
ATOM 739 O O . GLN A 1 97 ? -25.745 10.179 12.335 1.00 96.50 97 GLN A O 1
ATOM 744 N N . SER A 1 98 ? -23.623 10.847 12.576 1.00 95.94 98 SER A N 1
ATOM 745 C CA . SER A 1 98 ? -23.556 11.664 11.359 1.00 95.94 98 SER A CA 1
ATOM 746 C C . SER A 1 98 ? -23.108 10.885 10.112 1.00 95.94 98 SER A C 1
ATOM 748 O O . SER A 1 98 ? -22.685 11.496 9.135 1.00 95.94 98 SER A O 1
ATOM 750 N N . ALA A 1 99 ? -23.157 9.548 10.148 1.00 96.44 99 ALA A N 1
ATOM 751 C CA . ALA A 1 99 ? -22.726 8.646 9.074 1.00 96.44 99 ALA A CA 1
ATOM 752 C C . ALA A 1 99 ? -21.236 8.759 8.683 1.00 96.44 99 ALA A C 1
ATOM 754 O O . ALA A 1 99 ? -20.823 8.289 7.623 1.00 96.44 99 ALA A O 1
ATOM 755 N N . ARG A 1 100 ? -20.399 9.348 9.547 1.00 97.31 100 ARG A N 1
ATOM 756 C CA . ARG A 1 100 ? -18.952 9.454 9.328 1.00 97.31 100 ARG A CA 1
ATOM 757 C C . ARG A 1 100 ? -18.235 8.240 9.913 1.00 97.31 100 ARG A C 1
ATOM 759 O O . ARG A 1 100 ? -18.471 7.882 11.064 1.00 97.31 100 ARG A O 1
ATOM 766 N N . VAL A 1 101 ? -17.299 7.655 9.163 1.00 98.12 101 VAL A N 1
ATOM 767 C CA . VAL A 1 101 ? -16.372 6.646 9.703 1.00 98.12 101 VAL A CA 1
ATOM 768 C C . VAL A 1 101 ? -15.379 7.330 10.643 1.00 98.12 101 VAL A C 1
ATOM 770 O O . VAL A 1 101 ? -14.652 8.236 10.236 1.00 98.12 101 VAL A O 1
ATOM 773 N N . VAL A 1 102 ? -15.359 6.897 11.902 1.00 98.25 102 VAL A N 1
ATOM 774 C CA . VAL A 1 102 ? -14.556 7.490 12.988 1.00 98.25 102 VAL A CA 1
ATOM 775 C C . VAL A 1 102 ? -13.597 6.495 13.636 1.00 98.25 102 VAL A C 1
ATOM 777 O O . VAL A 1 102 ? -12.948 6.813 14.627 1.00 98.25 102 VAL A O 1
ATOM 780 N N . GLY A 1 103 ? -13.489 5.285 13.093 1.00 98.38 103 GLY A N 1
ATOM 781 C CA . GLY A 1 103 ? -12.610 4.260 13.633 1.00 98.38 103 GLY A CA 1
ATOM 782 C C . GLY A 1 103 ? -12.868 2.882 13.046 1.00 98.38 103 GLY A C 1
ATOM 783 O O . GLY A 1 103 ? -13.655 2.726 12.109 1.00 98.38 103 GLY A O 1
ATOM 784 N N . ALA A 1 104 ? -12.218 1.884 13.629 1.00 98.31 104 ALA A N 1
ATOM 785 C CA . ALA A 1 104 ? -12.415 0.480 13.308 1.00 98.31 104 ALA A CA 1
ATOM 786 C C . ALA A 1 104 ? -12.252 -0.394 14.557 1.00 98.31 104 ALA A C 1
ATOM 788 O O . ALA A 1 104 ? -11.525 -0.044 15.490 1.00 98.31 104 ALA A O 1
ATOM 789 N N . LYS A 1 105 ? -12.913 -1.549 14.557 1.00 98.44 105 LYS A N 1
ATOM 790 C CA . LYS A 1 105 ? -12.631 -2.642 15.486 1.00 98.44 105 LYS A CA 1
ATOM 791 C C . LYS A 1 105 ? -11.684 -3.635 14.834 1.00 98.44 105 LYS A C 1
ATOM 793 O O . LYS A 1 105 ? -11.739 -3.853 13.621 1.00 98.44 105 LYS A O 1
ATOM 798 N N . ALA A 1 106 ? -10.849 -4.253 15.650 1.00 98.38 106 ALA A N 1
ATOM 799 C CA . ALA A 1 106 ? -9.981 -5.338 15.243 1.00 98.38 106 ALA A CA 1
ATOM 800 C C . ALA A 1 106 ? -9.888 -6.402 16.338 1.00 98.38 106 ALA A C 1
ATOM 802 O O . ALA A 1 106 ? -10.212 -6.151 17.497 1.00 98.38 106 ALA A O 1
ATOM 803 N N . VAL A 1 107 ? -9.445 -7.594 15.957 1.00 98.44 107 VAL A N 1
ATOM 804 C CA . VAL A 1 107 ? -9.231 -8.721 16.866 1.00 98.44 107 VAL A CA 1
ATOM 805 C C . VAL A 1 107 ? -7.838 -9.277 16.618 1.00 98.44 107 VAL A C 1
ATOM 807 O O . VAL A 1 107 ? -7.494 -9.565 15.467 1.00 98.44 107 VAL A O 1
ATOM 810 N N . GLN A 1 108 ? -7.041 -9.399 17.678 1.00 98.12 108 GLN A N 1
ATOM 811 C CA . GLN A 1 108 ? -5.741 -10.063 17.608 1.00 98.12 108 GLN A CA 1
ATOM 812 C C . GLN A 1 108 ? -5.893 -11.585 17.531 1.00 98.12 108 GLN A C 1
ATOM 814 O O . GLN A 1 108 ? -6.936 -12.134 17.889 1.00 98.12 108 GLN A O 1
ATOM 819 N N . ALA A 1 109 ? -4.847 -12.277 17.084 1.00 98.00 109 ALA A N 1
ATOM 820 C CA . ALA A 1 109 ? -4.833 -13.736 16.984 1.00 98.00 109 ALA A CA 1
ATOM 821 C C . ALA A 1 109 ? -5.099 -14.449 18.326 1.00 98.00 109 ALA A C 1
ATOM 823 O O . ALA A 1 109 ? -5.644 -15.550 18.329 1.00 98.00 109 ALA A O 1
ATOM 824 N N . ASP A 1 110 ? -4.779 -13.816 19.459 1.00 97.50 110 ASP A N 1
ATOM 825 C CA . ASP A 1 110 ? -5.052 -14.328 20.810 1.00 97.50 110 ASP A CA 1
ATOM 826 C C . ASP A 1 110 ? -6.490 -14.060 21.308 1.00 97.50 110 ASP A C 1
ATOM 828 O O . ASP A 1 110 ? -6.857 -14.459 22.412 1.00 97.50 110 ASP A O 1
ATOM 832 N N . GLY A 1 111 ? -7.321 -13.398 20.495 1.00 98.00 111 GLY A N 1
ATOM 833 C CA . GLY A 1 111 ? -8.696 -13.025 20.824 1.00 98.00 111 GLY A CA 1
ATOM 834 C C . GLY A 1 111 ? -8.857 -11.628 21.433 1.00 98.00 111 GLY A C 1
ATOM 835 O O . GLY A 1 111 ? -9.999 -11.188 21.621 1.00 98.00 111 GLY A O 1
ATOM 836 N N . THR A 1 112 ? -7.764 -10.901 21.693 1.00 98.12 112 THR A N 1
ATOM 837 C CA . THR A 1 112 ? -7.805 -9.539 22.238 1.00 98.12 112 THR A CA 1
ATOM 838 C C . THR A 1 112 ? -8.584 -8.608 21.314 1.00 98.12 112 THR A C 1
ATOM 840 O O . THR A 1 112 ? -8.294 -8.482 20.122 1.00 98.12 112 THR A O 1
ATOM 843 N N . GLN A 1 113 ? -9.591 -7.936 21.875 1.00 98.25 113 GLN A N 1
ATOM 844 C CA . GLN A 1 113 ? -10.416 -6.968 21.159 1.00 98.25 113 GLN A CA 1
ATOM 845 C C . GLN A 1 113 ? -9.730 -5.600 21.155 1.00 98.25 113 GLN A C 1
ATOM 847 O O . GLN A 1 113 ? -9.353 -5.084 22.206 1.00 98.25 113 GLN A O 1
ATOM 852 N N . ILE A 1 114 ? -9.618 -4.984 19.981 1.00 97.06 114 ILE A N 1
ATOM 853 C CA . ILE A 1 114 ? -9.011 -3.667 19.790 1.00 97.06 114 ILE A CA 1
ATOM 854 C C . ILE A 1 114 ? -10.048 -2.715 19.204 1.00 97.06 114 ILE A C 1
ATOM 856 O O . ILE A 1 114 ? -10.758 -3.039 18.254 1.00 97.06 114 ILE A O 1
ATOM 860 N N . THR A 1 115 ? -10.096 -1.502 19.752 1.00 97.94 115 THR A N 1
ATOM 861 C CA . THR A 1 115 ? -10.831 -0.373 19.175 1.00 97.94 115 THR A CA 1
ATOM 862 C C . THR A 1 115 ? -9.844 0.718 18.784 1.00 97.94 115 THR A C 1
ATOM 864 O O . THR A 1 115 ? -9.100 1.214 19.626 1.00 97.94 115 THR A O 1
ATOM 867 N N . ILE A 1 116 ? -9.851 1.100 17.508 1.00 97.12 116 ILE A N 1
ATOM 868 C CA . ILE A 1 116 ? -8.997 2.149 16.950 1.00 97.12 116 ILE A CA 1
ATOM 869 C C . ILE A 1 116 ? -9.882 3.346 16.619 1.00 97.12 116 ILE A C 1
ATOM 871 O O . ILE A 1 116 ? -10.729 3.265 15.730 1.00 97.12 116 ILE A O 1
ATOM 875 N N . ASN A 1 117 ? -9.669 4.466 17.307 1.00 97.62 117 ASN A N 1
ATOM 876 C CA . ASN A 1 117 ? -10.334 5.730 16.995 1.00 97.62 117 ASN A CA 1
ATOM 877 C C . ASN A 1 117 ? -9.514 6.503 15.957 1.00 97.62 117 ASN A C 1
ATOM 879 O O . ASN A 1 117 ? -8.326 6.750 16.155 1.00 97.62 117 ASN A O 1
ATOM 883 N N . ALA A 1 118 ? -10.150 6.906 14.860 1.00 97.31 118 ALA A N 1
ATOM 884 C CA . ALA A 1 118 ? -9.516 7.606 13.752 1.00 97.31 118 ALA A CA 1
ATOM 885 C C . ALA A 1 118 ? -10.045 9.042 13.639 1.00 97.31 118 ALA A C 1
ATOM 887 O O . ALA A 1 118 ? -11.222 9.283 13.370 1.00 97.31 118 ALA A O 1
ATOM 888 N N . THR A 1 119 ? -9.157 10.023 13.799 1.00 96.12 119 THR A N 1
ATOM 889 C CA . THR A 1 119 ? -9.532 11.446 13.748 1.00 96.12 119 THR A CA 1
ATOM 890 C C . THR A 1 119 ? -9.735 11.960 12.328 1.00 96.12 119 THR A C 1
ATOM 892 O O . THR A 1 119 ? -10.538 12.870 12.130 1.00 96.12 119 THR A O 1
ATOM 895 N N . LYS A 1 120 ? -9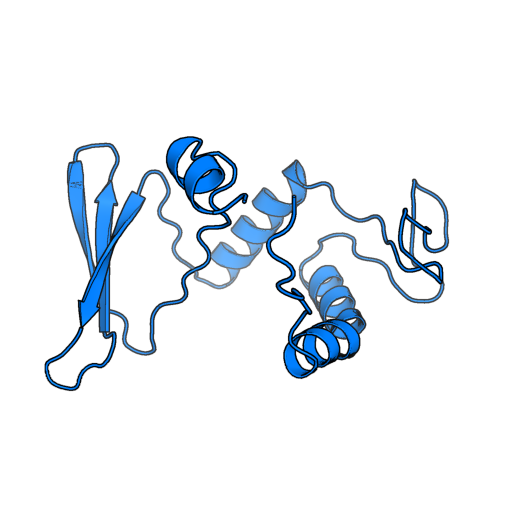.051 11.375 11.335 1.00 97.00 120 LYS A N 1
ATOM 896 C CA . LYS A 1 120 ? -9.101 11.798 9.924 1.00 97.00 120 LYS A CA 1
ATOM 897 C C . LYS A 1 120 ? -9.967 10.873 9.071 1.00 97.00 120 LYS A C 1
ATOM 899 O O . LYS A 1 120 ? -10.886 11.351 8.411 1.00 97.00 120 LYS A O 1
ATOM 904 N N . GLY A 1 121 ? -9.734 9.566 9.146 1.00 96.56 121 GLY A N 1
ATOM 905 C CA . GLY A 1 121 ? -10.501 8.558 8.419 1.00 96.56 121 GLY A CA 1
ATOM 906 C C . GLY A 1 121 ? -9.843 7.182 8.482 1.00 96.56 121 GLY A C 1
ATOM 907 O O . GLY A 1 121 ? -8.840 7.003 9.171 1.00 96.56 121 GLY A O 1
ATOM 908 N N . VAL A 1 122 ? -10.414 6.226 7.749 1.00 98.00 122 VAL A N 1
ATOM 909 C CA . VAL A 1 122 ? -9.928 4.844 7.631 1.00 98.00 122 VAL A CA 1
ATOM 910 C C . VAL A 1 122 ? -9.657 4.542 6.158 1.00 98.00 122 VAL A C 1
ATOM 912 O O . VAL A 1 122 ? -10.492 4.849 5.309 1.00 98.00 122 VAL A O 1
ATOM 915 N N . VAL A 1 123 ? -8.508 3.932 5.859 1.00 98.12 123 VAL A N 1
ATOM 916 C CA . VAL A 1 123 ? -8.134 3.483 4.509 1.00 98.12 123 VAL A CA 1
ATOM 917 C C . VAL A 1 123 ? -8.205 1.960 4.461 1.00 98.12 123 VAL A C 1
ATOM 919 O O . VAL A 1 123 ? -7.524 1.283 5.229 1.00 98.12 123 VAL A O 1
ATOM 922 N N . LEU A 1 124 ? -9.025 1.413 3.561 1.00 97.81 124 LEU A N 1
ATOM 923 C CA . LEU A 1 124 ? -9.100 -0.029 3.323 1.00 97.81 124 LEU A CA 1
ATOM 924 C C . LEU A 1 124 ? -8.103 -0.421 2.228 1.00 97.81 124 LEU A C 1
ATOM 926 O O . LEU A 1 124 ? -8.297 -0.092 1.061 1.00 97.81 124 LEU A O 1
ATOM 930 N N . ALA A 1 125 ? -7.050 -1.139 2.614 1.00 97.62 125 ALA A N 1
ATOM 931 C CA . ALA A 1 125 ? -5.997 -1.630 1.722 1.00 97.62 125 ALA A CA 1
ATOM 932 C C . ALA A 1 125 ? -5.812 -3.157 1.850 1.00 97.62 125 ALA A C 1
ATOM 934 O O . ALA A 1 125 ? -4.698 -3.664 1.910 1.00 97.62 125 ALA A O 1
ATOM 935 N N . THR A 1 126 ? -6.917 -3.905 1.933 1.00 96.88 126 THR A N 1
ATOM 936 C CA . THR A 1 126 ? -6.947 -5.337 2.301 1.00 96.88 126 THR A CA 1
ATOM 937 C C . THR A 1 126 ? -6.764 -6.312 1.130 1.00 96.88 126 THR A C 1
ATOM 939 O O . THR A 1 126 ? -6.963 -7.512 1.296 1.00 96.88 126 THR A O 1
ATOM 942 N N . GLY A 1 127 ? -6.410 -5.820 -0.059 1.00 96.62 127 GLY A N 1
ATOM 943 C CA . GLY A 1 127 ? -6.233 -6.650 -1.254 1.00 96.62 127 GLY A CA 1
ATOM 944 C C . GLY A 1 127 ? -7.544 -7.144 -1.883 1.00 96.62 127 GLY A C 1
ATOM 945 O O . GLY A 1 127 ? -8.615 -6.579 -1.664 1.00 96.62 127 GLY A O 1
ATOM 946 N N . GLY A 1 128 ? -7.433 -8.174 -2.729 1.00 96.44 128 GLY A N 1
ATOM 947 C CA . GLY A 1 128 ? -8.552 -8.778 -3.463 1.00 96.44 128 GLY A CA 1
ATOM 948 C C . GLY A 1 128 ? -9.142 -10.024 -2.788 1.00 96.44 128 GLY A C 1
ATOM 949 O O . GLY A 1 128 ? -8.692 -10.451 -1.731 1.00 96.44 128 GLY A O 1
ATOM 950 N N . TYR A 1 129 ? -10.134 -10.643 -3.437 1.00 95.75 129 TYR A N 1
ATOM 951 C CA . TYR A 1 129 ? -10.847 -11.832 -2.938 1.00 95.75 129 TYR A CA 1
ATOM 952 C C . TYR A 1 129 ? -10.533 -13.124 -3.716 1.00 95.75 129 TYR A C 1
ATOM 954 O O . TYR A 1 129 ? -11.261 -14.105 -3.594 1.00 95.75 129 TYR A O 1
ATOM 962 N N . SER A 1 130 ? -9.451 -13.161 -4.502 1.00 95.69 130 SER A N 1
ATOM 963 C CA . SER A 1 130 ? -9.118 -14.293 -5.387 1.00 95.69 130 SER A CA 1
ATOM 964 C C . SER A 1 130 ? -8.889 -15.625 -4.658 1.00 95.69 130 SER A C 1
ATOM 966 O O . SER A 1 130 ? -9.117 -16.682 -5.236 1.00 95.69 130 SER A O 1
ATOM 968 N N . ALA A 1 131 ? -8.485 -15.595 -3.385 1.00 96.50 131 ALA A N 1
ATOM 969 C CA . ALA A 1 131 ? -8.330 -16.790 -2.551 1.00 96.50 131 ALA A CA 1
ATOM 970 C C . ALA A 1 131 ? -9.652 -17.294 -1.929 1.00 96.50 131 ALA A C 1
ATOM 972 O O . ALA A 1 131 ? -9.684 -18.368 -1.332 1.00 96.50 131 ALA A O 1
ATOM 973 N N . ASN A 1 132 ? -10.754 -16.545 -2.049 1.00 96.69 132 ASN A N 1
ATOM 974 C CA . ASN A 1 132 ? -12.068 -16.955 -1.559 1.00 96.69 132 ASN A CA 1
ATOM 975 C C . ASN A 1 132 ? -12.868 -17.624 -2.685 1.00 96.69 132 ASN A C 1
ATOM 977 O O . ASN A 1 132 ? -13.560 -16.957 -3.452 1.00 96.69 132 ASN A O 1
ATOM 981 N N . VAL A 1 133 ? -12.803 -18.957 -2.748 1.00 95.44 133 VAL A N 1
ATOM 982 C CA . VAL A 1 133 ? -13.449 -19.767 -3.798 1.00 95.44 133 VAL A CA 1
ATOM 983 C C . VAL A 1 133 ? -14.951 -19.489 -3.912 1.00 95.44 133 VAL A C 1
ATOM 985 O O . VAL A 1 133 ? -15.478 -19.416 -5.020 1.00 95.44 133 VAL A O 1
ATOM 988 N N . ALA A 1 134 ? -15.649 -19.303 -2.787 1.00 95.81 134 ALA A N 1
ATOM 989 C CA . ALA A 1 134 ? -17.087 -19.047 -2.788 1.00 95.81 134 ALA A CA 1
ATOM 990 C C . ALA A 1 134 ? -17.424 -17.684 -3.412 1.00 95.81 134 ALA A C 1
ATOM 992 O O . ALA A 1 134 ? -18.345 -17.593 -4.224 1.00 95.81 134 ALA A O 1
ATOM 993 N N . MET A 1 135 ? -16.657 -16.639 -3.085 1.00 95.69 135 MET A N 1
ATOM 994 C CA . MET A 1 135 ? -16.822 -15.323 -3.707 1.00 95.69 135 MET A CA 1
ATOM 995 C C . MET A 1 135 ? -16.430 -15.350 -5.181 1.00 95.69 135 MET A C 1
ATOM 997 O O . MET A 1 135 ? -17.209 -14.877 -6.000 1.00 95.69 135 MET A O 1
ATOM 1001 N N . VAL A 1 136 ? -15.283 -15.945 -5.532 1.00 94.62 136 VAL A N 1
ATOM 1002 C CA . VAL A 1 136 ? -14.860 -16.085 -6.935 1.00 94.62 136 VAL A CA 1
ATOM 1003 C C . VAL A 1 136 ? -15.964 -16.755 -7.743 1.00 94.62 136 VAL A C 1
ATOM 1005 O O . VAL A 1 136 ? -16.446 -16.158 -8.689 1.00 94.62 136 VAL A O 1
ATOM 1008 N N . LYS A 1 137 ? -16.485 -17.906 -7.306 1.00 92.44 137 LYS A N 1
ATOM 1009 C CA . LYS A 1 137 ? -17.592 -18.587 -7.997 1.00 92.44 137 LYS A CA 1
ATOM 1010 C C . LYS A 1 137 ? -18.870 -17.743 -8.107 1.00 92.44 137 LYS A C 1
ATOM 1012 O O . LYS A 1 137 ? -19.658 -17.945 -9.022 1.00 92.44 137 LYS A O 1
ATOM 1017 N N . SER A 1 138 ? -19.112 -16.842 -7.156 1.00 91.88 138 SER A N 1
ATOM 1018 C CA . SER A 1 138 ? -20.313 -15.997 -7.150 1.00 91.88 138 SER A CA 1
ATOM 1019 C C . SER A 1 138 ? -20.197 -14.789 -8.086 1.00 91.88 138 SER A C 1
ATOM 1021 O O . SER A 1 138 ? -21.218 -14.304 -8.574 1.00 91.88 138 SER A O 1
ATOM 1023 N N . PHE A 1 139 ? -18.979 -14.289 -8.315 1.00 87.38 139 PHE A N 1
ATOM 1024 C CA . PHE A 1 139 ? -18.724 -13.064 -9.081 1.00 87.38 139 PHE A CA 1
ATOM 1025 C C . PHE A 1 139 ? -18.052 -13.300 -10.441 1.00 87.38 139 PHE A C 1
ATOM 1027 O O . PHE A 1 139 ? -18.152 -12.434 -11.306 1.00 87.38 139 PHE A O 1
ATOM 1034 N N . ASP A 1 140 ? -17.411 -14.450 -10.639 1.00 81.94 140 ASP A N 1
ATOM 1035 C CA . ASP A 1 140 ? -16.819 -14.890 -11.903 1.00 81.94 140 ASP A CA 1
ATOM 1036 C C . ASP A 1 140 ? -17.883 -15.658 -12.704 1.00 81.94 140 ASP A C 1
ATOM 1038 O O . ASP A 1 140 ? -18.150 -16.836 -12.448 1.00 81.94 140 ASP A O 1
ATOM 1042 N N . LYS A 1 141 ? -18.583 -14.932 -13.583 1.00 68.56 141 LYS A N 1
ATOM 1043 C CA . LYS A 1 141 ? -19.727 -15.415 -14.375 1.00 68.56 141 LYS A CA 1
ATOM 1044 C C . LYS A 1 141 ? -19.330 -15.852 -15.784 1.00 68.56 141 LYS A C 1
ATOM 1046 O O . LYS A 1 141 ? -18.588 -15.099 -16.452 1.00 68.56 141 LYS A O 1
#

Organism: NCBI:txid1734049

InterPro domains:
  IPR003953 FAD-dependent oxidoreductase 2, FAD-binding domain [PF00890] (8-134)
  IPR036188 FAD/NAD(P)-binding domain superfamily [G3DSA:3.50.50.60] (1-141)
  IPR036188 FAD/NAD(P)-binding domain superfamily [SSF51905] (11-135)
  IPR050315 FAD-dependent oxidoreductase 2 [PTHR43400] (12-137)

Foldseek 3Di:
DPPPDDDDDDVVVVCVCVVCVVVVLVVCVVLPQQRDDDQQFDDPRDGDFDDDPPDPDGDHGDTHDPVVVVVSVVVVCVVVVHDDDPQKAWDAFDADPVRAGQWTWIAHVVGDIDTGGHPPHDDDPPDDCPVPPVVCVVPVD

pLDDT: mean 94.23, std 7.34, range [45.81, 98.5]

Secondary structure (DSSP, 8-state):
---S------HHHHHHHHHTHHHHHHHHHHTTS----GGG-EETTEES-B--TT-SS--B---S-HHHHHHHHHHHHHHTT----SSEEEEEEEE-TTS-EEEEEEEETT--EEEEE-SS--------STT-HHHHHHH--